Protein AF-A0A397S4T7-F1 (afdb_monomer_lite)

Structure (mmCIF, N/CA/C/O backbone):
data_AF-A0A397S4T7-F1
#
_entry.id   AF-A0A397S4T7-F1
#
loop_
_atom_site.group_PDB
_atom_site.id
_atom_site.type_symbol
_atom_site.label_atom_id
_atom_site.label_alt_id
_atom_site.label_comp_id
_atom_site.label_asym_id
_atom_site.label_entity_id
_atom_site.label_seq_id
_atom_site.pdbx_PDB_ins_code
_atom_site.Cartn_x
_atom_site.Cartn_y
_atom_site.Cartn_z
_atom_site.occupancy
_atom_site.B_iso_or_equiv
_atom_site.auth_seq_id
_atom_site.auth_comp_id
_atom_site.auth_asym_id
_atom_site.auth_atom_id
_atom_site.pdbx_PDB_model_num
ATOM 1 N N . PHE A 1 1 ? 3.783 3.244 -15.225 1.00 59.81 1 PHE A N 1
ATOM 2 C CA . PHE A 1 1 ? 3.586 1.860 -14.753 1.00 59.81 1 PHE A CA 1
ATOM 3 C C . PHE A 1 1 ? 3.193 1.929 -13.285 1.00 59.81 1 PHE A C 1
ATOM 5 O O . PHE A 1 1 ? 3.933 2.532 -12.520 1.00 59.81 1 PHE A O 1
ATOM 12 N N . VAL A 1 2 ? 2.012 1.437 -12.904 1.00 62.31 2 VAL A N 1
ATOM 13 C CA . VAL A 1 2 ? 1.571 1.427 -11.497 1.00 62.31 2 VAL A CA 1
ATOM 14 C C . VAL A 1 2 ? 1.921 0.055 -10.914 1.00 62.31 2 VAL A C 1
ATOM 16 O O . VAL A 1 2 ? 1.472 -0.943 -11.477 1.00 62.31 2 VAL A O 1
ATOM 19 N N . PRO A 1 3 ? 2.722 -0.035 -9.836 1.00 78.19 3 PRO A N 1
ATOM 20 C CA . PRO A 1 3 ? 3.070 -1.319 -9.235 1.00 78.19 3 PRO A CA 1
ATOM 21 C C . PRO A 1 3 ? 1.820 -2.072 -8.767 1.00 78.19 3 PRO A C 1
ATOM 23 O O . PRO A 1 3 ? 0.934 -1.478 -8.154 1.00 78.19 3 PRO A O 1
ATOM 26 N N . ALA A 1 4 ? 1.760 -3.388 -8.983 1.00 84.12 4 ALA A N 1
ATOM 27 C CA . ALA A 1 4 ? 0.635 -4.215 -8.525 1.00 84.12 4 ALA A CA 1
ATOM 28 C C . ALA A 1 4 ? 0.390 -4.086 -7.006 1.00 84.12 4 ALA A C 1
ATOM 30 O O . ALA A 1 4 ? -0.753 -4.063 -6.552 1.00 84.12 4 ALA A O 1
ATOM 31 N N . GLN A 1 5 ? 1.464 -3.906 -6.231 1.00 84.94 5 GLN A N 1
ATOM 32 C CA . GLN A 1 5 ? 1.423 -3.662 -4.786 1.00 84.94 5 GLN A CA 1
ATOM 33 C C . GLN A 1 5 ? 0.686 -2.357 -4.426 1.00 84.94 5 GLN A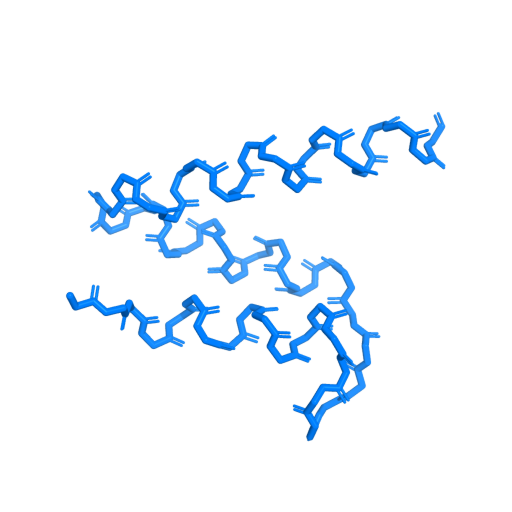 C 1
ATOM 35 O O . GLN A 1 5 ? -0.052 -2.324 -3.446 1.00 84.94 5 GLN A O 1
ATOM 40 N N . TYR A 1 6 ? 0.797 -1.309 -5.253 1.00 84.06 6 TYR A N 1
ATOM 41 C CA . TYR A 1 6 ? 0.070 -0.049 -5.064 1.00 84.06 6 TYR A CA 1
ATOM 42 C C . TYR A 1 6 ? -1.440 -0.225 -5.267 1.00 84.06 6 TYR A C 1
ATOM 44 O O . TYR A 1 6 ? -2.252 0.302 -4.507 1.00 84.06 6 TYR A O 1
ATOM 52 N N . CYS A 1 7 ? -1.832 -0.996 -6.284 1.00 86.69 7 CYS A N 1
ATOM 53 C CA . CYS A 1 7 ? -3.237 -1.323 -6.514 1.00 86.69 7 CYS A CA 1
ATOM 54 C C . CYS A 1 7 ? -3.817 -2.126 -5.345 1.00 86.69 7 CYS A C 1
ATOM 56 O O . CYS A 1 7 ? -4.921 -1.828 -4.896 1.00 86.69 7 CYS A O 1
ATOM 58 N N . LEU A 1 8 ? -3.052 -3.082 -4.811 1.00 87.50 8 LEU A N 1
ATOM 59 C CA . LEU A 1 8 ? -3.466 -3.878 -3.659 1.00 87.50 8 LEU A CA 1
ATOM 60 C C . LEU A 1 8 ? -3.630 -3.024 -2.393 1.00 87.50 8 LEU A C 1
ATOM 62 O O . LEU A 1 8 ? -4.632 -3.159 -1.693 1.00 87.50 8 LEU A O 1
ATOM 66 N N . ALA A 1 9 ? -2.704 -2.097 -2.143 1.00 88.38 9 ALA A N 1
ATOM 67 C CA . ALA A 1 9 ? -2.814 -1.139 -1.048 1.00 88.38 9 ALA A CA 1
ATOM 68 C C . ALA A 1 9 ? -4.090 -0.283 -1.156 1.00 88.38 9 ALA A C 1
ATOM 70 O O . ALA A 1 9 ? -4.809 -0.126 -0.171 1.00 88.38 9 ALA A O 1
ATOM 71 N N . ASN A 1 10 ? -4.443 0.189 -2.360 1.00 87.50 10 ASN A N 1
ATOM 72 C CA . ASN A 1 10 ? -5.701 0.917 -2.580 1.00 87.50 10 ASN A CA 1
ATOM 73 C C . ASN A 1 10 ? -6.940 0.049 -2.313 1.00 87.50 10 ASN A C 1
ATOM 75 O O . ASN A 1 10 ? -7.941 0.559 -1.812 1.00 87.50 10 ASN A O 1
ATOM 79 N N . CYS A 1 11 ? -6.899 -1.247 -2.639 1.00 91.75 11 CYS A N 1
ATOM 80 C CA . CYS A 1 11 ? -8.012 -2.150 -2.348 1.00 91.75 11 CYS A CA 1
ATOM 81 C C . CYS A 1 11 ? -8.230 -2.303 -0.840 1.00 91.75 11 CYS A C 1
ATOM 83 O O . CYS A 1 11 ? -9.368 -2.187 -0.393 1.00 91.75 11 CYS A O 1
ATOM 85 N N . TYR A 1 12 ? -7.160 -2.481 -0.058 1.00 92.94 12 TYR A N 1
ATOM 86 C CA . TYR A 1 12 ? -7.244 -2.523 1.406 1.00 92.94 12 TYR A CA 1
ATOM 87 C C . TYR A 1 12 ? -7.660 -1.181 2.013 1.00 92.94 12 TYR A C 1
ATOM 89 O O . TYR A 1 12 ? -8.464 -1.156 2.941 1.00 92.94 12 TYR A O 1
ATOM 97 N N . ARG A 1 13 ? -7.187 -0.058 1.462 1.00 88.62 13 ARG A N 1
ATOM 98 C CA . ARG A 1 13 ? -7.574 1.285 1.913 1.00 88.62 13 ARG A CA 1
ATOM 99 C C . ARG A 1 13 ? -9.062 1.564 1.698 1.00 88.62 13 ARG A C 1
ATOM 101 O O . ARG A 1 13 ? -9.722 2.099 2.584 1.00 88.62 13 ARG A O 1
ATOM 108 N N . ASP A 1 14 ? -9.576 1.226 0.520 1.00 89.06 14 ASP A N 1
ATOM 109 C CA . ASP A 1 14 ? -10.945 1.561 0.115 1.00 89.06 14 ASP A CA 1
ATOM 110 C C . ASP A 1 14 ? -11.949 0.438 0.428 1.00 89.06 14 ASP A C 1
ATOM 112 O O . ASP A 1 14 ? -13.146 0.615 0.225 1.00 89.06 14 ASP A O 1
ATOM 116 N N . GLY A 1 15 ? -11.480 -0.730 0.880 1.00 91.06 15 GLY A N 1
ATOM 117 C CA . GLY A 1 15 ? -12.315 -1.921 1.052 1.00 91.06 15 GLY A CA 1
ATOM 118 C C . GLY A 1 15 ? -12.871 -2.467 -0.271 1.00 91.06 15 GLY A C 1
ATOM 119 O O . GLY A 1 15 ? -13.986 -2.986 -0.327 1.00 91.06 15 GLY A O 1
ATOM 120 N N . ARG A 1 16 ? -12.135 -2.310 -1.380 1.00 87.88 16 ARG A N 1
ATOM 121 C CA . ARG A 1 16 ? -12.585 -2.748 -2.711 1.00 87.88 16 ARG A CA 1
ATOM 122 C C . ARG A 1 16 ? -12.275 -4.224 -2.922 1.00 87.88 16 ARG A C 1
ATOM 124 O O . ARG A 1 16 ? -11.137 -4.591 -3.196 1.00 87.88 16 ARG A O 1
ATOM 131 N N . GLY A 1 17 ? -13.301 -5.065 -2.792 1.00 88.38 17 GLY A N 1
ATOM 132 C CA . GLY A 1 17 ? -13.186 -6.521 -2.952 1.00 88.38 17 GLY A CA 1
ATOM 133 C C . GLY A 1 17 ? -12.464 -7.231 -1.800 1.00 88.38 17 GLY A C 1
ATOM 134 O O . GLY A 1 17 ? -12.336 -8.450 -1.821 1.00 88.38 17 GLY A O 1
ATOM 135 N N . VAL A 1 18 ? -12.021 -6.480 -0.789 1.00 91.25 18 VAL A N 1
ATOM 136 C CA . VAL A 1 18 ? -11.438 -6.959 0.469 1.00 91.25 18 VAL A CA 1
ATOM 137 C C . VAL A 1 18 ? -12.000 -6.126 1.615 1.00 91.25 18 VAL A C 1
ATOM 139 O O . VAL A 1 18 ? -12.477 -5.014 1.393 1.00 91.25 18 VAL A O 1
ATOM 142 N N . TYR A 1 19 ? -11.933 -6.632 2.846 1.00 92.75 19 TYR A N 1
ATOM 143 C CA . TYR A 1 19 ? -12.248 -5.809 4.011 1.00 92.75 19 TYR A CA 1
ATOM 144 C C . TYR A 1 19 ? -11.288 -4.623 4.099 1.00 92.75 19 TYR A C 1
ATOM 146 O O . TYR A 1 19 ? -10.088 -4.768 3.848 1.00 92.75 19 TYR A O 1
ATOM 154 N N . LYS A 1 20 ? -11.836 -3.455 4.452 1.00 90.81 20 LYS A N 1
ATOM 155 C CA . LYS A 1 20 ? -11.037 -2.256 4.674 1.00 90.81 20 LYS A CA 1
ATOM 156 C C . LYS A 1 20 ? -10.073 -2.502 5.836 1.00 90.81 20 LYS A C 1
ATOM 158 O O . LYS A 1 20 ? -10.509 -2.840 6.932 1.00 90.81 20 LYS A O 1
ATOM 163 N N . ASP A 1 21 ? -8.788 -2.308 5.581 1.00 91.56 21 ASP A N 1
ATOM 164 C CA . ASP A 1 21 ? -7.708 -2.533 6.537 1.00 91.56 21 ASP A CA 1
ATOM 165 C C . ASP A 1 21 ? -6.589 -1.522 6.254 1.00 91.56 21 ASP A C 1
ATOM 167 O O . ASP A 1 21 ? -5.800 -1.668 5.316 1.00 91.56 21 ASP A O 1
ATOM 171 N N . GLU A 1 22 ? -6.569 -0.440 7.033 1.00 86.62 22 GLU A N 1
ATOM 172 C CA . GLU A 1 22 ? -5.606 0.653 6.853 1.00 86.62 22 GLU A CA 1
ATOM 173 C C . GLU A 1 22 ? -4.174 0.201 7.202 1.00 86.62 22 GLU A C 1
ATOM 175 O O . GLU A 1 22 ? -3.222 0.646 6.560 1.00 86.62 22 GLU A O 1
ATOM 180 N N . THR A 1 23 ? -4.011 -0.755 8.125 1.00 86.81 23 THR A N 1
ATOM 181 C CA . THR A 1 23 ? -2.708 -1.329 8.492 1.00 86.81 23 THR A CA 1
ATOM 182 C C . THR A 1 23 ? -2.127 -2.152 7.345 1.00 86.81 23 THR A C 1
ATOM 184 O O . THR A 1 23 ? -0.984 -1.932 6.942 1.00 86.81 23 THR A O 1
ATOM 187 N N . LYS A 1 24 ? -2.922 -3.038 6.731 1.00 87.44 24 LYS A N 1
ATOM 188 C CA . LYS A 1 24 ? -2.479 -3.780 5.538 1.00 87.44 24 LYS A CA 1
ATOM 189 C C . LYS A 1 24 ? -2.225 -2.866 4.349 1.00 87.44 24 LYS A C 1
ATOM 191 O O . LYS A 1 24 ? -1.279 -3.101 3.599 1.00 87.44 24 LYS A O 1
ATOM 196 N N . ALA A 1 25 ? -3.045 -1.833 4.150 1.00 88.19 25 ALA A N 1
ATOM 197 C CA . ALA A 1 25 ? -2.804 -0.852 3.095 1.00 88.19 25 ALA A CA 1
ATOM 198 C C . ALA A 1 25 ? -1.423 -0.195 3.255 1.00 88.19 25 ALA A C 1
ATOM 200 O O . ALA A 1 25 ? -0.671 -0.111 2.282 1.00 88.19 25 ALA A O 1
ATOM 201 N N . PHE A 1 26 ? -1.063 0.187 4.484 1.00 84.50 26 PHE A N 1
ATOM 202 C CA . PHE A 1 26 ? 0.247 0.745 4.808 1.00 84.50 26 PHE A CA 1
ATOM 203 C C . PHE A 1 26 ? 1.392 -0.235 4.511 1.00 84.50 26 PHE A C 1
ATOM 205 O O . PHE A 1 26 ? 2.333 0.130 3.808 1.00 84.50 26 PHE A O 1
ATOM 212 N N . GLU A 1 27 ? 1.295 -1.496 4.942 1.00 85.69 27 GLU A N 1
ATOM 213 C CA . GLU A 1 27 ? 2.313 -2.520 4.648 1.00 85.69 27 GLU A CA 1
ATOM 214 C C . GLU A 1 27 ? 2.557 -2.704 3.141 1.00 85.69 27 GLU A C 1
ATOM 216 O O . GLU A 1 27 ? 3.701 -2.834 2.693 1.00 85.69 27 GLU A O 1
ATOM 221 N N . TRP A 1 28 ? 1.491 -2.701 2.336 1.00 86.94 28 TRP A N 1
ATOM 222 C CA . TRP A 1 28 ? 1.603 -2.843 0.883 1.00 86.94 28 TRP A CA 1
ATOM 223 C C . TRP A 1 28 ? 2.146 -1.586 0.198 1.00 86.94 28 TRP A C 1
ATOM 225 O O . TRP A 1 28 ? 2.901 -1.718 -0.769 1.00 86.94 28 TRP A O 1
ATOM 235 N N . TYR A 1 29 ? 1.832 -0.386 0.700 1.00 83.44 29 TYR A N 1
ATOM 236 C CA . TYR A 1 29 ? 2.488 0.843 0.242 1.00 83.44 29 TYR A CA 1
ATOM 237 C C . TYR A 1 29 ? 3.986 0.842 0.574 1.00 83.44 29 TYR A C 1
ATOM 239 O O . TYR A 1 29 ? 4.777 1.221 -0.290 1.00 83.44 29 TYR A O 1
ATOM 247 N N . SER A 1 30 ? 4.389 0.355 1.754 1.00 79.94 30 SER A N 1
ATOM 248 C CA . SER A 1 30 ? 5.801 0.239 2.152 1.00 79.94 30 SER A CA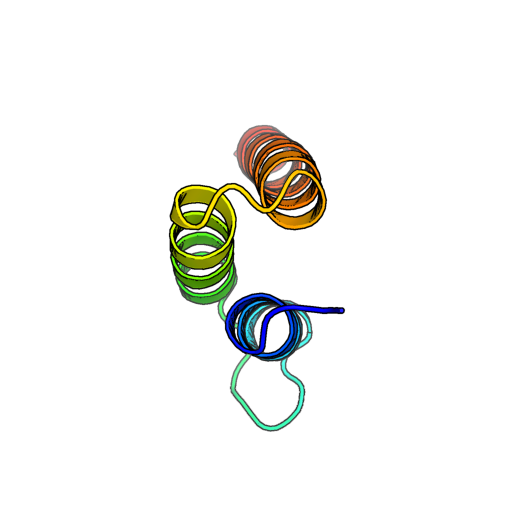 1
ATOM 249 C C . SER A 1 30 ? 6.579 -0.686 1.219 1.00 79.94 30 SER A C 1
ATOM 251 O O . SER A 1 30 ? 7.595 -0.283 0.657 1.00 79.94 30 SER A O 1
ATOM 253 N N . LYS A 1 31 ? 6.042 -1.878 0.931 1.00 80.50 31 LYS A N 1
ATOM 254 C CA . LYS A 1 31 ? 6.647 -2.811 -0.038 1.00 80.50 31 LYS A CA 1
ATOM 255 C C . LYS A 1 31 ? 6.738 -2.224 -1.450 1.00 80.50 31 LYS A C 1
ATOM 257 O O . LYS A 1 31 ? 7.720 -2.448 -2.151 1.00 80.50 31 LYS A O 1
ATOM 262 N N . ALA A 1 32 ? 5.735 -1.449 -1.870 1.00 78.44 32 ALA A N 1
ATOM 263 C CA . ALA A 1 32 ? 5.758 -0.763 -3.163 1.00 78.44 32 ALA A CA 1
ATOM 264 C C . ALA A 1 32 ? 6.810 0.360 -3.225 1.00 78.44 32 ALA A C 1
ATOM 266 O O . ALA A 1 32 ? 7.323 0.665 -4.304 1.00 78.44 32 ALA A O 1
ATOM 267 N N . ALA A 1 33 ? 7.114 0.984 -2.085 1.00 74.75 33 ALA A N 1
ATOM 268 C CA . ALA A 1 33 ? 8.092 2.058 -1.944 1.00 74.75 33 ALA A CA 1
ATOM 269 C C . ALA A 1 33 ? 9.545 1.552 -1.890 1.00 74.75 33 ALA A C 1
ATOM 271 O O . ALA A 1 33 ? 10.442 2.260 -2.353 1.00 74.75 33 ALA A O 1
ATOM 272 N N . GLU A 1 34 ? 9.765 0.331 -1.387 1.00 72.50 34 GLU A N 1
ATOM 273 C CA . GLU A 1 34 ? 11.067 -0.357 -1.381 1.00 72.50 34 GLU A CA 1
ATOM 274 C C . GLU A 1 34 ? 11.577 -0.674 -2.798 1.00 72.50 34 GLU A C 1
ATOM 276 O O . GLU A 1 34 ? 12.780 -0.676 -3.033 1.00 72.50 34 GLU A O 1
ATOM 281 N N . GLY A 1 35 ? 10.682 -0.853 -3.776 1.00 67.69 35 GLY A N 1
ATOM 282 C CA . GLY A 1 35 ? 11.031 -1.066 -5.189 1.00 67.69 35 GLY A CA 1
ATOM 283 C C . GLY A 1 35 ? 11.410 0.200 -5.976 1.00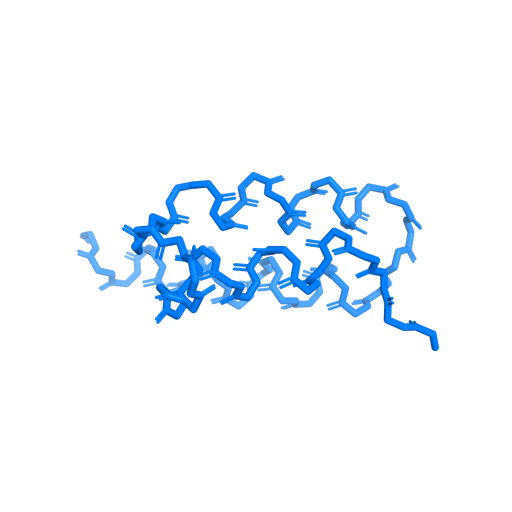 67.69 35 GLY A C 1
ATOM 284 O O . GLY A 1 35 ? 11.153 0.251 -7.176 1.00 67.69 35 GLY A O 1
ATOM 285 N N . GLU A 1 36 ? 11.923 1.245 -5.314 1.00 61.97 36 GLU A N 1
ATOM 286 C CA . GLU A 1 36 ? 12.295 2.562 -5.885 1.00 61.97 36 GLU A CA 1
ATOM 287 C C . GLU A 1 36 ? 11.179 3.316 -6.643 1.00 61.97 36 GLU A C 1
ATOM 289 O O . GLU A 1 36 ? 11.420 4.278 -7.380 1.00 61.97 36 GLU A O 1
ATOM 294 N N . SER A 1 37 ? 9.911 2.949 -6.446 1.00 64.31 37 SER A N 1
ATOM 295 C CA . SER A 1 37 ? 8.807 3.694 -7.045 1.00 64.31 37 SER A CA 1
ATOM 296 C C . SER A 1 37 ? 8.568 4.992 -6.270 1.00 64.31 37 SER A C 1
ATOM 298 O O . SER A 1 37 ? 7.873 5.005 -5.252 1.00 64.31 37 SER A O 1
ATOM 300 N N . LYS A 1 38 ? 9.089 6.120 -6.779 1.00 65.12 38 LYS A N 1
ATOM 301 C CA . LYS A 1 38 ? 8.812 7.480 -6.256 1.00 65.12 38 LYS A CA 1
ATOM 302 C C . LYS A 1 38 ? 7.317 7.744 -6.014 1.00 65.12 38 LYS A C 1
ATOM 304 O O . LYS A 1 38 ? 6.958 8.470 -5.092 1.00 65.12 38 LYS A O 1
ATOM 309 N N . MET A 1 39 ? 6.434 7.141 -6.817 1.00 65.19 39 MET A N 1
ATOM 310 C CA . MET A 1 39 ? 4.981 7.236 -6.623 1.00 65.19 39 MET A CA 1
ATOM 311 C C . MET A 1 39 ? 4.506 6.539 -5.344 1.00 65.19 39 MET A C 1
ATOM 313 O O . MET A 1 39 ? 3.651 7.077 -4.645 1.00 65.19 39 MET A O 1
ATOM 317 N N . ALA A 1 40 ? 5.057 5.367 -5.026 1.00 63.03 40 ALA A N 1
ATOM 318 C CA . ALA A 1 40 ? 4.710 4.631 -3.815 1.00 63.03 40 ALA A CA 1
ATOM 319 C C . ALA A 1 40 ? 5.283 5.299 -2.556 1.00 63.03 40 ALA A C 1
ATOM 321 O O . ALA A 1 40 ? 4.575 5.395 -1.560 1.00 63.03 40 ALA A O 1
ATOM 322 N N . GLN A 1 41 ? 6.501 5.853 -2.624 1.00 68.75 41 GLN A N 1
ATOM 323 C CA . GLN A 1 41 ? 7.092 6.630 -1.522 1.00 68.75 41 GLN A CA 1
ATOM 324 C C . GLN A 1 41 ? 6.250 7.864 -1.161 1.00 68.75 41 GLN A C 1
ATOM 326 O O . GLN A 1 41 ? 5.955 8.085 0.011 1.00 68.75 41 GLN A O 1
ATOM 331 N N . ASN A 1 42 ? 5.792 8.632 -2.158 1.00 67.69 42 ASN A N 1
ATOM 332 C CA . ASN A 1 42 ? 4.938 9.801 -1.915 1.00 67.69 42 ASN A CA 1
ATOM 333 C C . ASN A 1 42 ? 3.587 9.432 -1.283 1.00 67.69 42 ASN A C 1
ATOM 335 O O . ASN A 1 42 ? 3.053 10.195 -0.483 1.00 67.69 42 ASN A O 1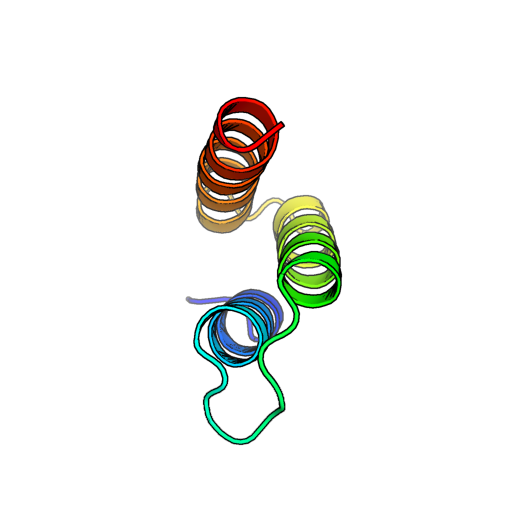
ATOM 339 N N . GLN A 1 43 ? 3.030 8.273 -1.638 1.00 66.81 43 GLN A N 1
ATOM 340 C CA . GLN A 1 43 ? 1.745 7.812 -1.110 1.00 66.81 43 GLN A CA 1
ATOM 341 C C . GLN A 1 43 ? 1.883 7.220 0.292 1.00 66.81 43 GLN A C 1
ATOM 343 O O . GLN A 1 43 ? 1.042 7.502 1.139 1.00 66.81 43 GLN A O 1
ATOM 348 N N . LEU A 1 44 ? 2.981 6.514 0.579 1.00 70.81 44 LEU A N 1
ATOM 349 C CA . LEU A 1 44 ? 3.324 6.090 1.935 1.00 70.81 44 LEU A CA 1
ATOM 350 C C . LEU A 1 44 ? 3.465 7.294 2.878 1.00 70.81 44 LEU A C 1
ATOM 352 O O . LEU A 1 44 ? 2.902 7.280 3.966 1.00 70.81 44 LEU A O 1
ATOM 356 N N . LEU A 1 45 ? 4.152 8.353 2.434 1.00 70.88 45 LEU A N 1
ATOM 357 C CA . LEU A 1 45 ? 4.350 9.581 3.211 1.00 70.88 45 LEU A CA 1
ATOM 358 C C . LEU A 1 45 ? 3.036 10.336 3.481 1.00 70.88 45 LEU A C 1
ATOM 360 O O . LEU A 1 45 ? 2.858 10.924 4.546 1.00 70.88 45 LEU A O 1
ATOM 364 N N . LEU A 1 46 ? 2.111 10.345 2.515 1.00 67.44 46 LEU A N 1
ATOM 365 C CA . LEU A 1 46 ? 0.786 10.947 2.690 1.00 67.44 46 LEU A CA 1
ATOM 366 C C . LEU A 1 46 ? -0.078 10.114 3.649 1.00 67.44 46 LEU A C 1
ATOM 368 O O . LEU A 1 46 ? -0.817 10.666 4.460 1.00 67.44 46 LEU A O 1
ATOM 372 N N . PHE A 1 47 ? 0.038 8.785 3.571 1.00 69.00 47 PHE A N 1
ATOM 373 C CA . PHE A 1 47 ? -0.717 7.863 4.411 1.00 69.00 47 PHE A CA 1
ATOM 374 C C . PHE A 1 47 ? -0.218 7.852 5.858 1.00 69.00 47 PHE A C 1
ATOM 376 O O . PHE A 1 47 ? -1.038 7.877 6.770 1.00 69.00 47 PHE A O 1
ATOM 383 N N . SER A 1 48 ? 1.102 7.886 6.081 1.00 67.12 48 SER A N 1
ATOM 384 C CA . SER A 1 48 ? 1.679 7.982 7.428 1.00 67.12 48 SER A CA 1
ATOM 385 C C . SER A 1 48 ? 1.223 9.260 8.132 1.00 67.12 48 SER A C 1
ATOM 387 O O . SER A 1 48 ? 0.775 9.197 9.269 1.00 67.12 48 SER A O 1
ATOM 389 N N . LYS A 1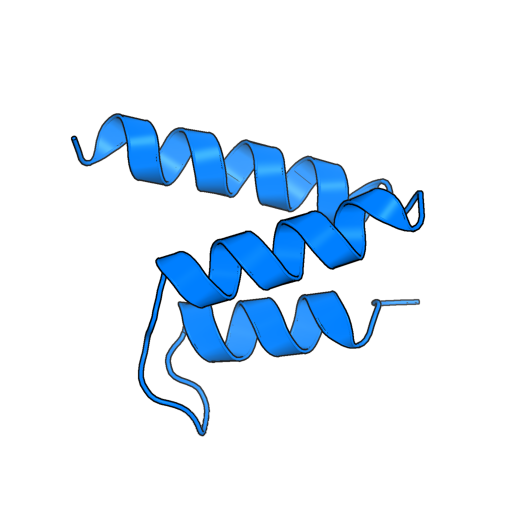 49 ? 1.208 10.397 7.420 1.00 64.06 49 LYS A N 1
ATOM 390 C CA . LYS A 1 49 ? 0.674 11.662 7.949 1.00 64.06 49 LYS A CA 1
ATOM 391 C C . LYS A 1 49 ? -0.813 11.586 8.304 1.00 64.06 49 LYS A C 1
ATOM 393 O O . LYS A 1 49 ? -1.215 12.110 9.332 1.00 64.06 49 LYS A O 1
ATOM 398 N N . GLY A 1 50 ? -1.624 10.919 7.480 1.00 63.12 50 GLY A N 1
ATOM 399 C CA . GLY A 1 50 ? -3.058 10.754 7.743 1.00 63.12 50 GLY A CA 1
ATOM 400 C C . GLY A 1 50 ? -3.392 9.782 8.884 1.00 63.12 50 GLY A C 1
ATOM 401 O O . GLY A 1 50 ? -4.472 9.886 9.462 1.00 63.12 50 GLY A O 1
ATOM 402 N N . ILE A 1 51 ? -2.496 8.840 9.207 1.00 59.09 51 ILE A N 1
ATOM 403 C CA . ILE A 1 51 ? -2.607 7.990 10.403 1.00 59.09 51 ILE A CA 1
ATOM 404 C C . ILE A 1 51 ? -2.169 8.759 11.655 1.00 59.09 51 ILE A C 1
ATOM 406 O O . ILE A 1 51 ? -2.873 8.689 12.659 1.00 59.09 51 ILE A O 1
ATOM 410 N N . ASP A 1 52 ? -1.079 9.529 11.586 1.00 53.62 52 ASP A N 1
ATOM 411 C CA . ASP A 1 52 ? -0.611 10.361 12.706 1.00 53.62 52 ASP A CA 1
ATOM 412 C C . ASP A 1 52 ? -1.640 11.435 13.109 1.00 53.62 52 ASP A C 1
ATOM 414 O O . ASP A 1 52 ? -1.790 11.723 14.289 1.00 53.62 52 ASP A O 1
ATOM 418 N N . GLU A 1 53 ? -2.398 12.000 12.161 1.00 51.75 53 GLU A N 1
ATOM 419 C CA . GLU A 1 53 ? -3.453 12.992 12.450 1.00 51.75 53 GLU A CA 1
ATOM 420 C C . GLU A 1 53 ? -4.726 12.397 13.079 1.00 51.75 53 GLU A C 1
ATOM 422 O O . GLU A 1 53 ? -5.556 13.135 13.612 1.00 51.75 53 GLU A O 1
ATOM 427 N N . LYS A 1 54 ? -4.919 11.076 13.000 1.00 50.47 54 LYS A N 1
ATOM 428 C CA . LYS A 1 54 ? -6.070 10.385 13.603 1.00 50.47 54 LYS A CA 1
ATOM 429 C C . LYS A 1 54 ? -5.782 9.840 15.005 1.00 50.47 54 LYS A C 1
ATOM 431 O O . LYS A 1 54 ? -6.685 9.226 15.579 1.00 50.47 54 LYS A O 1
ATOM 436 N N . ASN A 1 55 ? -4.568 10.035 15.522 1.00 42.06 55 ASN A N 1
ATOM 437 C CA . ASN A 1 55 ? -4.115 9.507 16.807 1.00 42.06 55 ASN A CA 1
ATOM 438 C C . ASN A 1 55 ? -3.933 10.611 17.856 1.00 42.06 55 ASN A C 1
ATOM 440 O O . ASN A 1 55 ? -3.349 11.662 17.518 1.00 42.06 55 ASN A O 1
#

InterPro domains:
  IPR006597 Sel1-like repeat [PF08238] (3-35)
  IPR006597 Sel1-like repeat [SM00671] (2-37)
  IPR011990 Tetratricopeptide-like helical domain superfamily [G3DSA:1.25.40.10] (1-53)
  IPR052945 Mitotic Progression Regulator 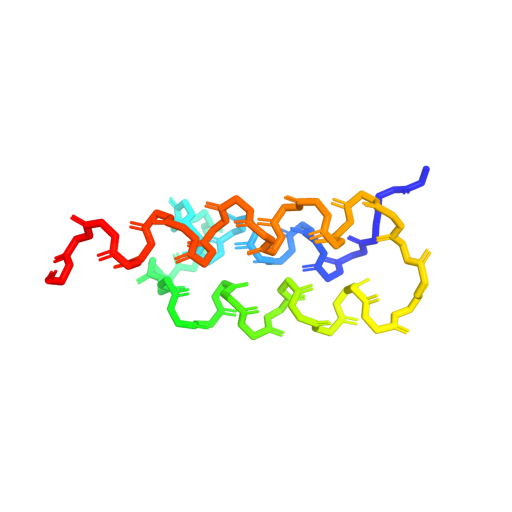[PTHR43628] (3-45)

Foldseek 3Di:
DQDPLQVVLVCLCVVPVHDNDLPSSLVSLVVVVVVVDPVSVVVNVVSVVVVVVVD

Secondary structure (DSSP, 8-state):
---HHHHHHHHHHHTSSS---HHHHHHHHHHHHHTT-HHHHHHHHHHHHHHHTT-

Organism: NCBI:txid658196

Radius of gyration: 10.58 Å; chains: 1; bounding box: 26×20×32 Å

pLDDT: mean 76.28, std 12.94, range [42.06, 92.94]

Sequence (55 aa):
FVPAQYCLANCYRDGRGVYKDETKAFEWYSKAAEGESKMAQNQLLLFSKGIDEKN